Protein AF-A0A550BW32-F1 (afdb_monomer)

Sequence (121 aa):
MALELQNARAEAQDPQRAGKDYDDYLTHGKAFLAGLVEQHRRDGIDHQDGVDTNTLALAFENAPNQFSATALVLYLTKKCIIEDGSQSEADSIWSAFAQFWDNMSAKLLHVKITETYDAYQ

Radius of gyration: 18.78 Å; Cα contacts (8 Å, |Δi|>4): 70; chains: 1; bounding box: 43×58×43 Å

Structure (mmCIF, N/CA/C/O backbone):
data_AF-A0A550BW32-F1
#
_entry.id   AF-A0A550BW32-F1
#
loop_
_atom_site.group_PDB
_atom_site.id
_atom_site.type_symbol
_atom_site.label_atom_id
_atom_site.label_alt_id
_atom_site.label_comp_id
_atom_site.label_asym_id
_atom_site.label_entity_id
_atom_site.label_seq_id
_atom_site.pdbx_PDB_ins_code
_atom_site.Cartn_x
_atom_site.Cartn_y
_atom_site.Cartn_z
_atom_site.occupancy
_atom_site.B_iso_or_equiv
_atom_site.auth_seq_id
_atom_site.auth_comp_id
_atom_site.auth_asym_id
_atom_site.auth_atom_id
_atom_site.pdbx_PDB_model_num
ATOM 1 N N . MET A 1 1 ? 9.324 39.206 11.746 1.00 53.28 1 MET A N 1
ATOM 2 C CA . MET A 1 1 ? 8.198 38.836 10.862 1.00 53.28 1 MET A CA 1
ATOM 3 C C . MET A 1 1 ? 8.619 38.245 9.511 1.00 53.28 1 MET A C 1
ATOM 5 O O . MET A 1 1 ? 8.414 37.055 9.342 1.00 53.28 1 MET A O 1
ATOM 9 N N . ALA A 1 2 ? 9.242 38.970 8.565 1.00 48.97 2 ALA A N 1
ATOM 10 C CA . ALA A 1 2 ? 9.653 38.360 7.277 1.00 48.97 2 ALA A CA 1
ATOM 11 C C . ALA A 1 2 ? 10.813 37.342 7.402 1.00 48.97 2 ALA A C 1
ATOM 13 O O . ALA A 1 2 ? 10.833 36.343 6.691 1.00 48.97 2 ALA A O 1
ATOM 14 N N . LEU A 1 3 ? 11.738 37.567 8.344 1.00 46.09 3 LEU A N 1
ATOM 15 C CA . LEU A 1 3 ? 12.894 36.690 8.581 1.00 46.09 3 LEU A CA 1
ATOM 16 C C . LEU A 1 3 ? 12.520 35.392 9.329 1.00 46.09 3 LEU A C 1
ATOM 18 O O . LEU A 1 3 ? 13.079 34.337 9.063 1.00 46.09 3 LEU A O 1
ATOM 22 N N . GLU A 1 4 ? 11.520 35.445 10.212 1.00 46.75 4 GLU A N 1
ATOM 23 C CA . GLU A 1 4 ? 11.019 34.265 10.941 1.00 46.75 4 GLU A CA 1
ATOM 24 C C . GLU A 1 4 ? 10.234 33.318 10.023 1.00 46.75 4 GLU A C 1
ATOM 26 O O . GLU A 1 4 ? 10.364 32.105 10.136 1.00 46.75 4 GLU A O 1
ATOM 31 N N . LEU A 1 5 ? 9.489 33.864 9.053 1.00 50.16 5 LEU A N 1
ATOM 32 C CA . LEU A 1 5 ? 8.810 33.079 8.015 1.00 50.16 5 LEU A CA 1
ATOM 33 C C . LEU A 1 5 ? 9.794 32.405 7.047 1.00 50.16 5 LEU A C 1
ATOM 35 O O . LEU A 1 5 ? 9.511 31.316 6.554 1.00 50.16 5 LEU A O 1
ATOM 39 N N . GLN A 1 6 ? 10.945 33.028 6.776 1.00 45.34 6 GLN A N 1
ATOM 40 C CA . GLN A 1 6 ? 12.001 32.415 5.964 1.00 45.34 6 GLN A CA 1
ATOM 41 C C . GLN A 1 6 ? 12.715 31.287 6.716 1.00 45.34 6 GLN A C 1
ATOM 43 O O . GLN A 1 6 ? 12.939 30.231 6.129 1.00 45.34 6 GLN A O 1
ATOM 48 N N . ASN A 1 7 ? 12.984 31.463 8.013 1.00 50.44 7 ASN A N 1
ATOM 49 C CA . ASN A 1 7 ? 13.592 30.418 8.840 1.00 50.44 7 ASN A CA 1
ATOM 50 C C . ASN A 1 7 ? 12.655 29.214 9.033 1.00 50.44 7 ASN A C 1
ATOM 52 O O . ASN A 1 7 ? 13.091 28.084 8.851 1.00 50.44 7 ASN A O 1
ATOM 56 N N . ALA A 1 8 ? 11.355 29.433 9.266 1.00 49.00 8 ALA A N 1
ATOM 57 C CA . ALA A 1 8 ? 10.374 28.345 9.363 1.00 49.00 8 ALA A CA 1
ATOM 58 C C . ALA A 1 8 ? 10.227 27.549 8.050 1.00 49.00 8 ALA A C 1
ATOM 60 O O . ALA A 1 8 ? 9.998 26.341 8.062 1.00 49.00 8 ALA A O 1
ATOM 61 N N . ARG A 1 9 ? 10.384 28.214 6.896 1.00 45.12 9 ARG A N 1
ATOM 62 C CA . ARG A 1 9 ? 10.325 27.566 5.577 1.00 45.12 9 ARG A CA 1
ATOM 63 C C . ARG A 1 9 ? 11.598 26.777 5.258 1.00 45.12 9 ARG A C 1
ATOM 65 O O . ARG A 1 9 ? 11.501 25.742 4.612 1.00 45.12 9 ARG A O 1
ATOM 72 N N . ALA A 1 10 ? 12.753 27.238 5.738 1.00 44.97 10 ALA A N 1
ATOM 73 C CA . ALA A 1 10 ? 14.023 26.523 5.630 1.00 44.97 10 ALA A CA 1
ATOM 74 C C . ALA A 1 10 ? 14.092 25.309 6.577 1.00 44.97 10 ALA A C 1
ATOM 76 O O . ALA A 1 10 ? 14.594 24.263 6.184 1.00 44.97 10 ALA A O 1
ATOM 77 N N . GLU A 1 11 ? 13.523 25.403 7.783 1.00 43.81 11 GLU A N 1
ATOM 78 C CA . GLU A 1 11 ? 13.415 24.273 8.722 1.00 43.81 11 GLU A CA 1
ATOM 79 C C . GLU A 1 11 ? 12.436 23.187 8.239 1.00 43.81 11 GLU A C 1
ATOM 81 O O . GLU A 1 11 ? 12.641 22.006 8.513 1.00 43.81 11 GLU A O 1
ATOM 86 N N . ALA A 1 12 ? 11.415 23.559 7.457 1.00 48.19 12 ALA A N 1
ATOM 87 C CA . ALA A 1 12 ? 10.522 22.618 6.773 1.00 48.19 12 ALA A CA 1
ATOM 88 C C . ALA A 1 12 ? 11.155 21.945 5.533 1.00 48.19 12 ALA A C 1
ATOM 90 O O . ALA A 1 12 ? 10.547 21.059 4.935 1.00 48.19 12 ALA A O 1
ATOM 91 N N . GLN A 1 13 ? 12.357 22.367 5.127 1.00 43.22 13 GLN A N 1
ATOM 92 C CA . GLN A 1 13 ? 13.074 21.895 3.939 1.00 43.22 13 GLN A CA 1
ATOM 93 C C . GLN A 1 13 ? 14.436 21.289 4.301 1.00 43.22 13 GLN A C 1
ATOM 95 O O . GLN A 1 13 ? 15.406 21.479 3.571 1.00 43.22 13 GLN A O 1
ATOM 100 N N . ASP A 1 14 ? 14.531 20.559 5.414 1.00 43.06 14 ASP A N 1
ATOM 101 C CA . ASP A 1 14 ? 15.713 19.744 5.700 1.00 43.06 14 ASP A CA 1
ATOM 102 C C . ASP A 1 14 ? 15.612 18.383 4.969 1.00 43.06 14 ASP A C 1
ATOM 104 O O . ASP A 1 14 ? 14.852 17.506 5.401 1.00 43.06 14 ASP A O 1
ATOM 108 N N . PRO A 1 15 ? 16.366 18.164 3.873 1.00 46.09 15 PRO A N 1
ATOM 109 C CA . PRO A 1 15 ? 16.331 16.913 3.121 1.00 46.09 15 PRO A CA 1
ATOM 110 C C . PRO A 1 15 ? 16.831 15.708 3.932 1.00 46.09 15 PRO A C 1
ATOM 112 O O . PRO A 1 15 ? 16.452 14.580 3.618 1.00 46.09 15 PRO A O 1
ATOM 115 N N . GLN A 1 16 ? 17.647 15.909 4.976 1.00 42.31 16 GLN A N 1
ATOM 116 C CA . GLN A 1 16 ? 18.123 14.810 5.827 1.00 42.31 16 GLN A CA 1
ATOM 117 C C . GLN A 1 16 ? 17.037 14.314 6.781 1.00 42.31 16 GLN A C 1
ATOM 119 O O . GLN A 1 16 ? 16.962 13.116 7.053 1.00 42.31 16 GLN A O 1
ATOM 124 N N . ARG A 1 17 ? 16.169 15.213 7.254 1.00 47.28 17 ARG A N 1
ATOM 125 C CA . ARG A 1 17 ? 15.025 14.860 8.102 1.00 47.28 17 ARG A CA 1
ATOM 126 C C . ARG A 1 17 ? 13.901 14.234 7.281 1.00 47.28 17 ARG A C 1
ATOM 128 O O . ARG A 1 17 ? 13.398 13.179 7.649 1.00 47.28 17 ARG A O 1
ATOM 135 N N . ALA A 1 18 ? 13.617 14.814 6.113 1.00 44.91 18 ALA A N 1
ATOM 136 C CA . ALA A 1 18 ? 12.656 14.271 5.160 1.00 44.91 18 ALA A CA 1
ATOM 137 C C . ALA A 1 18 ? 13.045 12.850 4.709 1.00 44.91 18 ALA A C 1
ATOM 139 O O . ALA A 1 18 ? 12.211 11.954 4.736 1.00 44.91 18 ALA A O 1
ATOM 140 N N . GLY A 1 19 ? 14.323 12.604 4.387 1.00 50.75 19 GLY A N 1
ATOM 141 C CA . GLY A 1 19 ? 14.803 11.274 3.993 1.00 50.75 19 GLY A CA 1
ATOM 142 C C . GLY A 1 19 ? 14.586 10.187 5.053 1.00 50.75 19 GLY A C 1
ATOM 143 O O . GLY A 1 19 ? 14.296 9.049 4.701 1.00 50.75 19 GLY A O 1
ATOM 144 N N . LYS A 1 20 ? 14.670 10.539 6.342 1.00 54.75 20 LYS A N 1
ATOM 145 C CA . LYS A 1 20 ? 14.456 9.597 7.447 1.00 54.75 20 LYS A CA 1
ATOM 146 C C . LYS A 1 20 ? 12.974 9.284 7.673 1.00 54.75 20 LYS A C 1
ATOM 148 O O . LYS A 1 20 ? 12.623 8.118 7.814 1.00 54.75 20 LYS A O 1
ATOM 153 N N . ASP A 1 21 ? 12.116 10.301 7.652 1.00 54.53 21 ASP A N 1
ATOM 154 C CA . ASP A 1 21 ? 10.672 10.110 7.841 1.00 54.53 21 ASP A CA 1
ATOM 155 C C . ASP A 1 21 ? 10.047 9.359 6.646 1.00 54.53 21 ASP A C 1
ATOM 157 O O . ASP A 1 21 ? 9.150 8.532 6.821 1.00 54.53 21 ASP A O 1
ATOM 161 N N . TYR A 1 22 ? 10.550 9.584 5.424 1.00 65.44 22 TYR A N 1
ATOM 162 C CA . TYR A 1 22 ? 10.119 8.833 4.241 1.00 65.44 22 TYR A CA 1
ATOM 163 C C . TYR A 1 22 ? 10.460 7.340 4.341 1.00 65.44 22 TYR A C 1
ATOM 165 O O . TYR A 1 22 ? 9.610 6.507 4.019 1.00 65.44 22 TYR A O 1
ATOM 173 N N . ASP A 1 23 ? 11.653 6.995 4.833 1.00 77.00 23 ASP A N 1
ATOM 174 C CA . ASP A 1 23 ? 12.050 5.599 5.053 1.00 77.00 23 ASP A CA 1
ATOM 175 C C . ASP A 1 23 ? 11.163 4.905 6.100 1.00 77.00 23 ASP A C 1
ATOM 177 O O . ASP A 1 23 ? 10.800 3.736 5.924 1.00 77.00 23 ASP A O 1
ATOM 181 N N . ASP A 1 24 ? 10.743 5.619 7.147 1.00 88.44 24 ASP A N 1
ATOM 182 C CA . ASP A 1 24 ? 9.857 5.076 8.180 1.00 88.44 24 ASP A CA 1
ATOM 183 C C . ASP A 1 24 ? 8.453 4.776 7.620 1.00 88.44 24 ASP A C 1
ATOM 185 O O . ASP A 1 24 ? 7.910 3.687 7.845 1.00 88.44 24 ASP A O 1
ATOM 189 N N . TYR A 1 25 ? 7.872 5.680 6.818 1.00 90.88 25 TYR A N 1
ATOM 190 C CA . TYR A 1 25 ? 6.573 5.436 6.176 1.00 90.88 25 TYR A CA 1
ATOM 191 C C . TYR A 1 25 ? 6.611 4.268 5.188 1.00 90.88 25 TYR A C 1
ATOM 193 O O . TYR A 1 25 ? 5.676 3.461 5.163 1.00 90.88 25 TYR A O 1
ATOM 201 N N . LEU A 1 26 ? 7.686 4.147 4.404 1.00 91.38 26 LEU A N 1
ATOM 202 C CA . LEU A 1 26 ? 7.887 3.020 3.492 1.00 91.38 26 LEU A CA 1
ATOM 203 C C . LEU A 1 26 ? 8.039 1.708 4.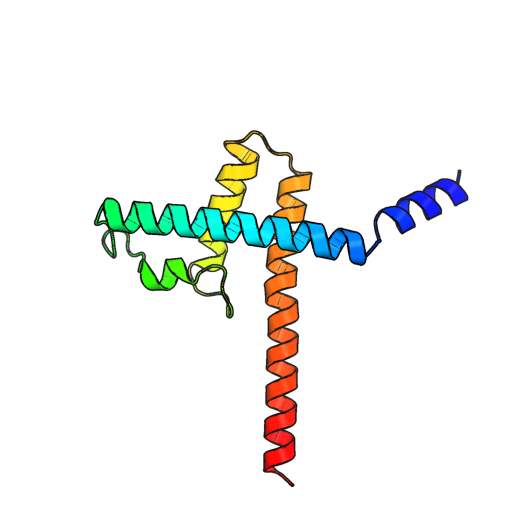268 1.00 91.38 26 LEU A C 1
ATOM 205 O O . LEU A 1 26 ? 7.409 0.708 3.919 1.00 91.38 26 LEU A O 1
ATOM 209 N N . THR A 1 27 ? 8.818 1.713 5.351 1.00 94.25 27 THR A N 1
ATOM 210 C CA . THR A 1 27 ? 9.028 0.543 6.214 1.00 94.25 27 THR A CA 1
ATOM 211 C C . THR A 1 27 ? 7.714 0.066 6.827 1.00 94.25 27 THR A C 1
ATOM 213 O O . THR A 1 27 ? 7.370 -1.115 6.735 1.00 94.25 27 THR A O 1
ATOM 216 N N . HIS A 1 28 ? 6.934 0.981 7.401 1.00 94.19 28 HIS A N 1
ATOM 217 C CA . HIS A 1 28 ? 5.639 0.655 7.993 1.00 94.19 28 HIS A CA 1
ATOM 218 C C . HIS A 1 28 ? 4.610 0.218 6.946 1.00 94.19 28 HIS A C 1
ATOM 220 O O . HIS A 1 28 ? 3.871 -0.738 7.184 1.00 94.19 28 HIS A O 1
ATOM 226 N N . GLY A 1 29 ? 4.601 0.843 5.765 1.00 95.19 29 GLY A N 1
ATOM 227 C CA . GLY A 1 29 ? 3.751 0.419 4.655 1.00 95.19 29 GLY A CA 1
ATOM 228 C C . GLY A 1 29 ? 4.079 -1.002 4.186 1.00 95.19 29 GLY A C 1
ATOM 229 O O . GLY A 1 29 ? 3.177 -1.823 4.019 1.00 95.19 29 GLY A O 1
ATOM 230 N N . LYS A 1 30 ? 5.365 -1.349 4.052 1.00 95.00 30 LYS A N 1
ATOM 231 C CA . LYS A 1 30 ? 5.796 -2.716 3.710 1.00 95.00 30 LYS A CA 1
ATOM 232 C C . LYS A 1 30 ? 5.418 -3.733 4.787 1.00 95.00 30 LYS A C 1
ATOM 234 O O . LYS A 1 30 ? 4.960 -4.825 4.454 1.00 95.00 30 LYS A O 1
ATOM 239 N N . ALA A 1 31 ? 5.547 -3.376 6.064 1.00 96.12 31 ALA A N 1
ATOM 240 C CA . ALA A 1 31 ? 5.123 -4.241 7.164 1.00 96.12 31 ALA A CA 1
ATOM 241 C C . ALA A 1 31 ? 3.603 -4.483 7.148 1.00 96.12 31 ALA A C 1
ATOM 243 O O . ALA A 1 31 ? 3.150 -5.616 7.316 1.00 96.12 31 ALA A O 1
ATOM 244 N N . PHE A 1 32 ? 2.817 -3.435 6.878 1.00 96.81 32 PHE A N 1
ATOM 245 C CA . PHE A 1 32 ? 1.373 -3.543 6.675 1.00 96.81 32 PHE A CA 1
ATOM 246 C C . PHE A 1 32 ? 1.032 -4.484 5.511 1.00 96.81 32 PHE A C 1
ATOM 248 O O . PHE A 1 32 ? 0.218 -5.392 5.680 1.00 96.81 32 PHE A O 1
ATOM 255 N N . LEU A 1 33 ? 1.687 -4.315 4.357 1.00 96.94 33 LEU A N 1
ATOM 256 C CA . LEU A 1 33 ? 1.463 -5.157 3.182 1.00 96.94 33 LEU A CA 1
ATOM 257 C C . LEU A 1 33 ? 1.786 -6.630 3.465 1.00 96.94 33 LEU A C 1
ATOM 259 O O . LEU A 1 33 ? 1.017 -7.509 3.083 1.00 96.94 33 LEU A O 1
ATOM 263 N N . ALA A 1 34 ? 2.878 -6.908 4.179 1.00 96.75 34 ALA A N 1
ATOM 264 C CA . ALA A 1 34 ? 3.227 -8.267 4.582 1.00 96.75 34 ALA A CA 1
ATOM 265 C C . ALA A 1 34 ? 2.140 -8.902 5.468 1.00 96.75 34 ALA A C 1
ATOM 267 O O . ALA A 1 34 ? 1.793 -10.067 5.277 1.00 96.75 34 ALA A O 1
ATOM 268 N N . GLY A 1 35 ? 1.562 -8.128 6.395 1.00 96.38 35 GLY A N 1
ATOM 269 C CA . GLY A 1 35 ? 0.433 -8.570 7.215 1.00 96.38 35 GLY A CA 1
ATOM 270 C C . GLY A 1 35 ? -0.827 -8.855 6.393 1.00 96.38 35 GLY A C 1
ATOM 271 O O . GLY A 1 35 ? -1.477 -9.877 6.608 1.00 96.38 35 GLY A O 1
ATOM 272 N N . LEU A 1 36 ? -1.136 -7.993 5.419 1.00 94.56 36 LEU A N 1
ATOM 273 C CA . LEU A 1 36 ? -2.262 -8.185 4.503 1.00 94.56 36 LEU A CA 1
ATOM 274 C C . LEU A 1 36 ? -2.102 -9.471 3.682 1.00 94.56 36 LEU A C 1
ATOM 276 O O . LEU A 1 36 ? -3.027 -10.273 3.623 1.00 94.56 36 LEU A O 1
ATOM 280 N N . VAL A 1 37 ? -0.922 -9.697 3.102 1.00 95.31 37 VAL A N 1
ATOM 281 C CA . VAL A 1 37 ? -0.596 -10.901 2.319 1.00 95.31 37 VAL A CA 1
ATOM 282 C C . VAL A 1 37 ? -0.700 -12.166 3.165 1.00 95.31 37 VAL A C 1
ATOM 284 O O . VAL A 1 37 ? -1.244 -13.169 2.715 1.00 95.31 37 VAL A O 1
ATOM 287 N N . GLU A 1 38 ? -0.188 -12.134 4.394 1.00 95.56 38 GLU A N 1
ATOM 288 C CA . GLU A 1 38 ? -0.283 -13.266 5.316 1.00 95.56 38 GLU A CA 1
ATOM 289 C C . GLU A 1 38 ? -1.741 -13.598 5.657 1.00 95.56 38 GLU A C 1
ATOM 291 O O . GLU A 1 38 ? -2.124 -14.768 5.669 1.00 95.56 38 GLU A O 1
ATOM 296 N N . GLN A 1 39 ? -2.576 -12.582 5.880 1.00 92.69 39 GLN A N 1
ATOM 297 C CA . GLN A 1 39 ? -4.008 -12.787 6.075 1.00 92.69 39 GLN A CA 1
ATOM 298 C C . GLN A 1 39 ? -4.664 -13.383 4.821 1.00 92.69 39 GLN A C 1
ATOM 300 O O . GLN A 1 39 ? -5.385 -14.370 4.922 1.00 92.69 39 GLN A O 1
ATOM 305 N N . HIS A 1 40 ? -4.356 -12.843 3.642 1.00 93.38 40 HIS A N 1
ATOM 306 C CA . HIS A 1 40 ? -4.875 -13.316 2.354 1.00 93.38 40 HIS A CA 1
ATOM 307 C C . HIS A 1 40 ? -4.561 -14.805 2.122 1.00 93.38 40 HIS A C 1
ATOM 309 O O . HIS A 1 40 ? -5.439 -15.593 1.765 1.00 93.38 40 HIS A O 1
ATOM 315 N N . ARG A 1 41 ? -3.324 -15.221 2.436 1.00 92.44 41 ARG A N 1
ATOM 316 C CA . ARG A 1 41 ? -2.889 -16.628 2.386 1.00 92.44 41 ARG A CA 1
ATOM 317 C C . ARG A 1 41 ? -3.616 -17.503 3.396 1.00 92.44 41 ARG A C 1
ATOM 319 O O . ARG A 1 41 ? -4.003 -18.620 3.062 1.00 92.44 41 ARG A O 1
ATOM 326 N N . ARG A 1 42 ? -3.791 -17.017 4.626 1.00 93.44 42 ARG A N 1
ATOM 327 C CA . ARG A 1 42 ? -4.476 -17.752 5.697 1.00 93.44 42 ARG A CA 1
ATOM 328 C C . ARG A 1 42 ? -5.945 -17.993 5.377 1.00 93.44 42 ARG A C 1
ATOM 330 O O . ARG A 1 42 ? -6.444 -19.087 5.626 1.00 93.44 42 ARG A O 1
ATOM 337 N N . ASP A 1 43 ? -6.602 -16.985 4.819 1.00 91.88 43 ASP A N 1
ATOM 338 C CA . ASP A 1 43 ? -8.017 -17.039 4.462 1.00 91.88 43 ASP A CA 1
ATOM 339 C C . ASP A 1 43 ? -8.250 -17.897 3.201 1.00 91.88 43 ASP A C 1
ATOM 341 O O . ASP A 1 43 ? -9.383 -18.272 2.904 1.00 91.88 43 ASP A O 1
ATOM 345 N N . GLY A 1 44 ? -7.181 -18.264 2.480 1.00 87.62 44 GLY A N 1
ATOM 346 C CA . GLY A 1 44 ? -7.247 -19.129 1.302 1.00 87.62 44 GLY A CA 1
ATOM 347 C C . GLY A 1 44 ? -7.958 -18.476 0.117 1.00 87.62 44 GLY A C 1
ATOM 348 O O . GLY A 1 44 ? -8.486 -19.184 -0.739 1.00 87.62 44 GLY A O 1
ATOM 349 N N . ILE A 1 45 ? -7.984 -17.141 0.079 1.00 84.44 45 ILE A N 1
ATOM 350 C CA . ILE A 1 45 ? -8.729 -16.341 -0.904 1.00 84.44 45 ILE A CA 1
ATOM 351 C C . ILE A 1 45 ? -7.901 -15.950 -2.130 1.00 84.44 45 ILE A C 1
ATOM 353 O O . ILE A 1 45 ? -8.373 -15.179 -2.961 1.00 84.44 45 ILE A O 1
ATOM 357 N N . ASP A 1 46 ? -6.706 -16.523 -2.280 1.00 80.69 46 ASP A N 1
ATOM 358 C CA . ASP A 1 46 ? -5.847 -16.293 -3.441 1.00 80.69 46 ASP A CA 1
ATOM 359 C C . ASP A 1 46 ? -6.616 -16.552 -4.745 1.00 80.69 46 ASP A C 1
ATOM 361 O O . ASP A 1 46 ? -7.231 -17.609 -4.924 1.00 80.69 46 ASP A O 1
ATOM 365 N N . HIS A 1 47 ? -6.629 -15.556 -5.631 1.00 77.19 47 HIS A N 1
ATOM 366 C CA . HIS A 1 47 ? -7.401 -15.504 -6.876 1.00 77.19 47 HIS A CA 1
ATOM 367 C C . HIS A 1 47 ? -8.936 -15.580 -6.751 1.00 77.19 47 HIS A C 1
ATOM 369 O O . HIS A 1 47 ? -9.621 -15.412 -7.763 1.00 77.19 47 HIS A O 1
ATOM 375 N N . GLN A 1 48 ? -9.510 -15.794 -5.563 1.00 79.94 48 GLN A N 1
ATOM 376 C CA . GLN A 1 48 ? -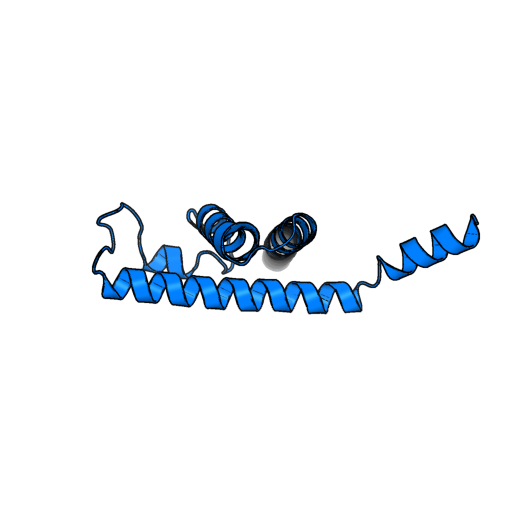10.967 -15.873 -5.381 1.00 79.94 48 GLN A CA 1
ATOM 377 C C . GLN A 1 48 ? -11.640 -14.505 -5.509 1.00 79.94 48 GLN A C 1
ATOM 379 O O . GLN A 1 48 ? -12.766 -14.403 -5.991 1.00 79.94 48 GLN A O 1
ATOM 384 N N . ASP A 1 49 ? -10.932 -13.453 -5.111 1.00 80.69 49 ASP A N 1
ATOM 385 C CA . ASP A 1 49 ? -11.328 -12.051 -5.255 1.00 80.69 49 ASP A CA 1
ATOM 386 C C . ASP A 1 49 ? -10.719 -11.389 -6.507 1.00 80.69 49 ASP A C 1
ATOM 388 O O . ASP A 1 49 ? -10.834 -10.179 -6.701 1.00 80.69 49 ASP A O 1
ATOM 392 N N . GLY A 1 50 ? -10.080 -12.181 -7.375 1.00 84.56 50 GLY A N 1
ATOM 393 C CA . GLY A 1 50 ? -9.358 -11.689 -8.547 1.00 84.56 50 GLY A CA 1
ATOM 394 C C . GLY A 1 50 ? -7.999 -11.059 -8.231 1.00 84.56 50 GLY A C 1
ATOM 395 O O . GLY A 1 50 ? -7.368 -10.513 -9.137 1.00 84.56 50 GLY A O 1
ATOM 396 N N . VAL A 1 51 ? -7.523 -11.141 -6.986 1.00 88.38 51 VAL A N 1
ATOM 397 C CA . VAL A 1 51 ? -6.192 -10.675 -6.596 1.00 88.38 51 VAL A CA 1
ATOM 398 C C . VAL A 1 51 ? -5.223 -11.855 -6.594 1.00 88.38 51 VAL A C 1
ATOM 400 O O . VAL A 1 51 ? -5.466 -12.887 -5.977 1.00 88.38 51 VAL A O 1
ATOM 403 N N . ASP A 1 52 ? -4.110 -11.699 -7.310 1.00 93.00 52 ASP A N 1
ATOM 404 C CA . ASP A 1 52 ? -2.967 -12.605 -7.199 1.00 93.00 52 ASP A CA 1
ATOM 405 C C . ASP A 1 52 ? -2.126 -12.187 -5.994 1.00 93.00 52 ASP A C 1
ATOM 407 O O . ASP A 1 52 ? -1.483 -11.129 -6.009 1.00 93.00 52 ASP A O 1
ATOM 411 N N . THR A 1 53 ? -2.107 -13.032 -4.966 1.00 93.19 53 THR A N 1
ATOM 412 C CA . THR A 1 53 ? -1.418 -12.763 -3.700 1.00 93.19 53 THR A CA 1
ATOM 413 C C . THR A 1 53 ? 0.081 -12.542 -3.899 1.00 93.19 53 THR A C 1
ATOM 415 O O . THR A 1 53 ? 0.697 -11.751 -3.180 1.00 93.19 53 THR A O 1
ATOM 418 N N . ASN A 1 54 ? 0.696 -13.201 -4.886 1.00 93.06 54 ASN A N 1
ATOM 419 C CA . ASN A 1 54 ? 2.128 -13.053 -5.144 1.00 93.06 54 ASN A CA 1
ATOM 420 C C . ASN A 1 54 ? 2.443 -11.701 -5.780 1.00 93.06 54 ASN A C 1
ATOM 422 O O . ASN A 1 54 ? 3.399 -11.038 -5.376 1.00 93.06 54 ASN A O 1
ATOM 426 N N . THR A 1 55 ? 1.614 -11.252 -6.723 1.00 93.81 55 THR A N 1
ATOM 427 C CA . THR A 1 55 ? 1.745 -9.905 -7.286 1.00 93.81 55 THR A CA 1
ATOM 428 C C . THR A 1 55 ? 1.400 -8.835 -6.239 1.00 93.81 55 THR A C 1
ATOM 430 O O . THR A 1 55 ? 2.090 -7.816 -6.163 1.00 93.81 55 THR A O 1
ATOM 433 N N . LEU A 1 56 ? 0.400 -9.067 -5.376 1.00 94.50 56 LEU A N 1
ATOM 434 C CA . LEU A 1 56 ? 0.078 -8.174 -4.256 1.00 94.50 56 LEU A CA 1
ATOM 435 C C . LEU A 1 56 ? 1.265 -8.023 -3.296 1.00 94.50 56 LEU A C 1
ATOM 437 O O . LEU A 1 56 ? 1.576 -6.909 -2.885 1.00 94.50 56 LEU A O 1
ATOM 441 N N . ALA A 1 57 ? 1.979 -9.107 -2.985 1.00 95.19 57 ALA A N 1
ATOM 442 C CA . ALA A 1 57 ? 3.147 -9.065 -2.102 1.00 95.19 57 ALA A CA 1
ATOM 443 C C . ALA A 1 57 ? 4.279 -8.158 -2.605 1.00 95.19 57 ALA A C 1
ATOM 445 O O . ALA A 1 57 ? 5.098 -7.698 -1.814 1.00 95.19 57 ALA A O 1
ATOM 446 N N . LEU A 1 58 ? 4.297 -7.866 -3.905 1.00 94.19 58 LEU A N 1
ATOM 447 C CA . LEU A 1 58 ? 5.271 -6.989 -4.546 1.00 94.19 58 LEU A CA 1
ATOM 448 C C . LEU A 1 58 ? 4.735 -5.565 -4.772 1.00 94.19 58 LEU A C 1
ATOM 450 O O . LEU A 1 58 ? 5.396 -4.763 -5.424 1.00 94.19 58 LEU A O 1
ATOM 454 N N . ALA A 1 59 ? 3.551 -5.223 -4.251 1.00 95.00 59 ALA A N 1
ATOM 455 C CA . ALA A 1 59 ? 2.882 -3.948 -4.520 1.00 95.00 59 ALA A CA 1
ATOM 456 C C . ALA A 1 59 ? 3.685 -2.714 -4.068 1.00 95.00 59 ALA A C 1
ATOM 458 O O . ALA A 1 59 ? 3.562 -1.651 -4.673 1.00 95.00 59 ALA A O 1
ATOM 459 N N . PHE A 1 60 ? 4.525 -2.830 -3.039 1.00 94.56 60 PHE A N 1
ATOM 460 C CA . PHE A 1 60 ? 5.411 -1.748 -2.578 1.00 94.56 60 PHE A CA 1
ATOM 461 C C . PHE A 1 60 ? 6.880 -1.954 -2.967 1.00 94.56 60 PHE A C 1
ATOM 463 O O . PHE A 1 60 ? 7.766 -1.277 -2.444 1.00 94.56 60 PHE A O 1
ATOM 470 N N . GLU A 1 61 ? 7.142 -2.878 -3.889 1.00 89.62 61 GLU A N 1
ATOM 471 C CA 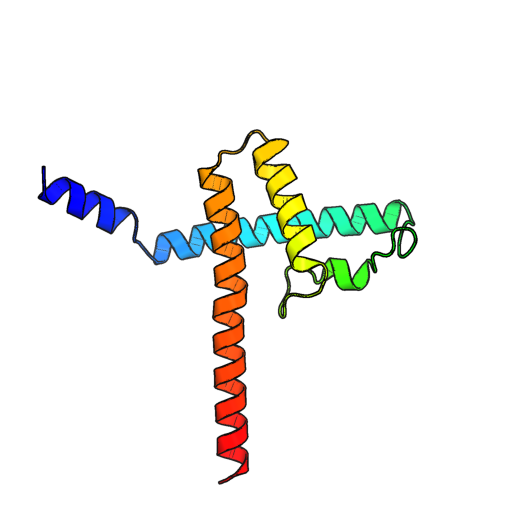. GLU A 1 61 ? 8.456 -3.054 -4.495 1.00 89.62 61 GLU A CA 1
ATOM 472 C C . GLU A 1 61 ? 8.585 -2.254 -5.799 1.00 89.62 61 GLU A C 1
ATOM 474 O O . GLU A 1 61 ? 7.698 -1.492 -6.195 1.00 89.62 61 GLU A O 1
ATOM 479 N N . ASN A 1 62 ? 9.748 -2.383 -6.437 1.00 76.31 62 ASN A N 1
ATOM 480 C CA . ASN A 1 62 ? 10.066 -1.747 -7.709 1.00 76.31 62 ASN A CA 1
ATOM 481 C C . ASN A 1 62 ? 10.019 -2.783 -8.846 1.00 76.31 62 ASN A C 1
ATOM 483 O O . ASN A 1 62 ? 10.675 -3.820 -8.752 1.00 76.31 62 ASN A O 1
ATOM 487 N N . ALA A 1 63 ? 9.323 -2.538 -9.957 1.00 81.50 63 ALA A N 1
ATOM 488 C CA . ALA A 1 63 ? 8.469 -1.382 -10.277 1.00 81.50 63 ALA A CA 1
ATOM 489 C C . ALA A 1 63 ? 7.083 -1.464 -9.611 1.00 81.50 63 ALA A C 1
ATOM 491 O O . ALA A 1 63 ? 6.652 -2.573 -9.278 1.00 81.50 63 ALA A O 1
ATOM 492 N N . PRO A 1 64 ? 6.360 -0.330 -9.457 1.00 90.00 64 PRO A N 1
ATOM 493 C CA . PRO A 1 64 ? 4.959 -0.392 -9.068 1.00 90.00 64 PRO A CA 1
ATOM 494 C C . PRO A 1 64 ? 4.190 -1.289 -10.043 1.00 90.00 64 PRO A C 1
ATOM 496 O O . PRO A 1 64 ? 4.421 -1.276 -11.255 1.00 90.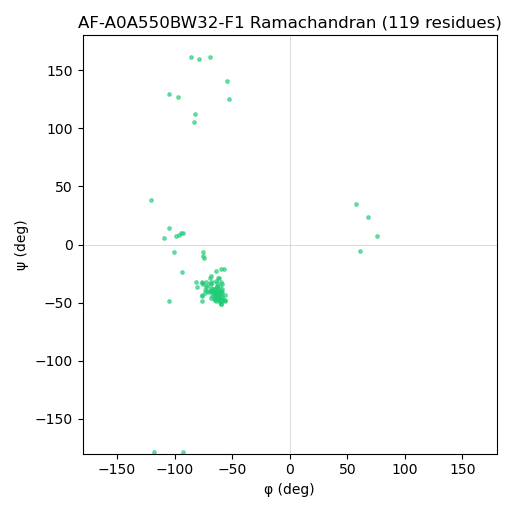00 64 PRO A O 1
ATOM 499 N N . ASN A 1 65 ? 3.276 -2.080 -9.498 1.00 92.69 65 ASN A N 1
ATOM 500 C CA . ASN A 1 65 ? 2.447 -3.022 -10.225 1.00 92.69 65 ASN A CA 1
ATOM 501 C C . ASN A 1 65 ? 0.961 -2.653 -10.098 1.00 92.69 65 ASN A C 1
ATOM 503 O O . ASN A 1 65 ? 0.587 -1.662 -9.469 1.00 92.69 65 ASN A O 1
ATOM 507 N N . GLN A 1 66 ? 0.094 -3.461 -10.706 1.00 93.31 66 GLN A N 1
ATOM 508 C CA . GLN A 1 66 ? -1.352 -3.216 -10.740 1.00 93.31 66 GLN A CA 1
ATOM 509 C C . GLN A 1 66 ? -2.020 -3.094 -9.356 1.00 93.31 66 GLN A C 1
ATOM 511 O O . GLN A 1 66 ? -3.087 -2.496 -9.251 1.00 93.31 66 GLN A O 1
ATOM 516 N N . PHE A 1 67 ? -1.400 -3.617 -8.293 1.00 94.94 67 PHE A N 1
ATOM 517 C CA . PHE A 1 67 ? -1.916 -3.561 -6.925 1.00 94.94 67 PHE A CA 1
ATOM 518 C C . PHE A 1 67 ? -1.267 -2.466 -6.066 1.00 94.94 67 PHE A C 1
ATOM 520 O O . PHE A 1 67 ? -1.744 -2.220 -4.960 1.00 94.94 67 PHE A O 1
ATOM 527 N N . SER A 1 68 ? -0.239 -1.762 -6.556 1.00 94.88 68 SER A N 1
ATOM 528 C CA . SER A 1 68 ? 0.477 -0.717 -5.804 1.00 94.88 68 SER A CA 1
ATOM 529 C C . SER A 1 68 ? -0.434 0.399 -5.296 1.00 94.88 68 SER A C 1
ATOM 531 O O . SER A 1 68 ? -0.401 0.736 -4.112 1.00 94.88 68 SER A O 1
ATOM 533 N N . ALA A 1 69 ? -1.287 0.947 -6.166 1.00 94.31 69 ALA A N 1
ATOM 534 C CA . ALA A 1 69 ? -2.206 2.020 -5.790 1.00 94.31 69 ALA A CA 1
ATOM 535 C C . ALA A 1 69 ? -3.236 1.547 -4.753 1.00 94.31 69 ALA A C 1
ATOM 537 O O . ALA A 1 69 ? -3.464 2.218 -3.749 1.00 94.31 69 ALA A O 1
ATOM 538 N N . THR A 1 70 ? -3.815 0.362 -4.959 1.00 94.88 70 THR A N 1
ATOM 539 C CA . THR A 1 70 ? -4.795 -0.226 -4.038 1.00 94.88 70 THR A CA 1
ATOM 540 C C . THR A 1 70 ? -4.178 -0.510 -2.671 1.00 94.88 70 THR A C 1
ATOM 542 O O . THR A 1 70 ? -4.761 -0.145 -1.653 1.00 94.88 70 THR A O 1
ATOM 545 N N . ALA A 1 71 ? -2.978 -1.094 -2.630 1.00 96.00 71 ALA A N 1
ATOM 546 C CA . ALA A 1 71 ? -2.257 -1.342 -1.386 1.00 96.00 71 ALA A CA 1
ATOM 547 C C . ALA A 1 71 ? -1.968 -0.036 -0.628 1.00 96.00 71 ALA A C 1
ATOM 549 O O . ALA A 1 71 ? -2.146 0.015 0.591 1.00 96.00 71 ALA A O 1
ATOM 550 N N . LEU A 1 72 ? -1.595 1.038 -1.337 1.00 96.62 72 LEU A N 1
ATOM 551 C CA . LEU A 1 72 ? -1.360 2.352 -0.731 1.00 96.62 72 LEU A CA 1
ATOM 552 C C . LEU A 1 72 ? -2.645 2.944 -0.143 1.00 96.62 72 LEU A C 1
ATOM 554 O O . LEU A 1 72 ? -2.630 3.440 0.981 1.00 96.62 72 LEU A O 1
ATOM 558 N N . VAL A 1 73 ? -3.771 2.841 -0.853 1.00 96.38 73 VAL A N 1
ATOM 559 C CA . VAL A 1 73 ? -5.079 3.287 -0.347 1.00 96.38 73 VAL A CA 1
ATOM 560 C C . VAL A 1 73 ? -5.494 2.503 0.900 1.00 96.38 73 VAL A C 1
ATOM 562 O O . VAL A 1 73 ? -5.980 3.099 1.862 1.00 96.38 73 VAL A O 1
ATOM 565 N N . LEU A 1 74 ? -5.277 1.185 0.926 1.00 95.94 74 LEU A N 1
ATOM 566 C CA . LEU A 1 74 ? -5.560 0.358 2.103 1.00 95.94 74 LEU A CA 1
ATOM 567 C C . LEU A 1 74 ? -4.679 0.749 3.294 1.00 95.94 74 LEU A C 1
ATOM 569 O O . LEU A 1 74 ? -5.175 0.851 4.417 1.00 95.94 74 LEU A O 1
ATOM 573 N N . TYR A 1 75 ? -3.399 1.029 3.051 1.00 96.81 75 TYR A N 1
ATOM 574 C CA . TYR A 1 75 ? -2.487 1.491 4.092 1.00 96.81 75 TYR A CA 1
ATOM 575 C C . TYR A 1 75 ? -2.899 2.861 4.648 1.00 96.81 75 TYR A C 1
ATOM 577 O O . TYR A 1 75 ? -3.033 3.015 5.861 1.00 96.81 75 TYR A O 1
ATOM 585 N N . LEU A 1 76 ? -3.200 3.830 3.777 1.00 96.25 76 LEU A N 1
ATOM 586 C CA . LEU A 1 76 ? -3.719 5.145 4.169 1.00 96.25 76 LEU A CA 1
ATOM 587 C C . LEU A 1 76 ? -5.030 5.027 4.949 1.00 96.25 76 LEU A C 1
ATOM 589 O O . LEU A 1 76 ? -5.212 5.696 5.959 1.00 96.25 76 LEU A O 1
ATOM 593 N N . THR A 1 77 ? -5.924 4.127 4.539 1.00 95.50 77 THR A N 1
ATOM 594 C CA . THR A 1 77 ? -7.164 3.847 5.276 1.00 95.50 77 THR A CA 1
ATOM 595 C C . THR A 1 77 ? -6.855 3.321 6.677 1.00 95.50 77 THR A C 1
ATOM 597 O O . THR A 1 77 ? -7.421 3.798 7.661 1.00 95.50 77 THR A O 1
ATOM 600 N N . LYS A 1 78 ? -5.918 2.374 6.808 1.00 94.50 78 LYS A N 1
ATOM 601 C CA . LYS A 1 78 ? -5.522 1.844 8.118 1.00 94.50 78 LYS A CA 1
ATOM 602 C C . LYS A 1 78 ? -4.930 2.926 9.021 1.00 94.50 78 LYS A C 1
ATOM 604 O O . LYS A 1 78 ? -5.315 3.004 10.183 1.00 94.50 78 LYS A O 1
ATOM 609 N N . LYS A 1 79 ? -4.018 3.745 8.499 1.00 92.75 79 LYS A N 1
ATOM 610 C CA . LYS A 1 79 ? -3.297 4.763 9.276 1.00 92.75 79 LYS A CA 1
ATOM 611 C C . LYS A 1 79 ? -4.153 5.991 9.581 1.00 92.75 79 LYS A C 1
ATOM 613 O O . LYS A 1 79 ? -4.244 6.416 10.722 1.00 92.75 79 LYS A O 1
ATOM 618 N N . CYS A 1 80 ? -4.823 6.548 8.583 1.00 93.44 80 CYS A N 1
ATOM 619 C CA . CYS A 1 80 ? -5.484 7.844 8.717 1.00 93.44 80 CYS A CA 1
ATOM 620 C C . CYS A 1 80 ? -6.959 7.735 9.113 1.00 93.44 80 CYS A C 1
ATOM 622 O O . CYS A 1 80 ? -7.502 8.680 9.663 1.00 93.44 80 CYS A O 1
ATOM 624 N N . ILE A 1 81 ? -7.621 6.603 8.847 1.00 91.31 81 ILE A N 1
ATOM 625 C CA . ILE A 1 81 ? -9.046 6.432 9.180 1.00 91.31 81 ILE A CA 1
ATOM 626 C C . ILE A 1 81 ? -9.212 5.525 10.399 1.00 91.31 81 ILE A C 1
ATOM 628 O O . ILE A 1 81 ? -9.935 5.869 11.328 1.00 91.31 81 ILE A O 1
ATOM 632 N N . ILE A 1 82 ? -8.554 4.363 10.419 1.00 93.38 82 ILE A N 1
ATOM 633 C CA . ILE A 1 82 ? -8.731 3.386 11.509 1.00 93.38 82 ILE A CA 1
ATOM 634 C C . ILE A 1 82 ? -7.904 3.759 12.748 1.00 93.38 82 ILE A 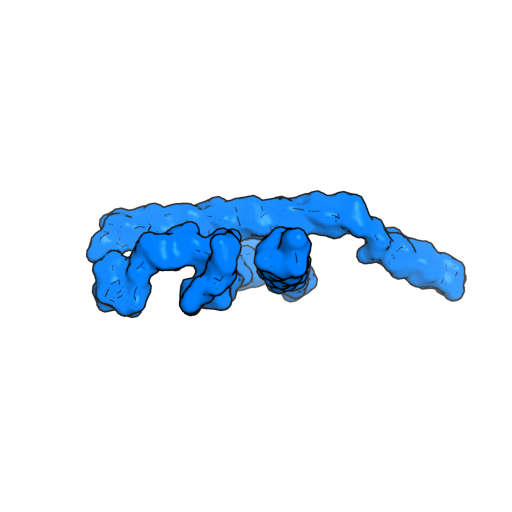C 1
ATOM 636 O O . ILE A 1 82 ? -8.353 3.530 13.867 1.00 93.38 82 ILE A O 1
ATOM 640 N N . GLU A 1 83 ? -6.701 4.306 12.567 1.00 92.88 83 GLU A N 1
ATOM 641 C CA . GLU A 1 83 ? -5.815 4.735 13.664 1.00 92.88 83 GLU A CA 1
ATOM 642 C C . GLU A 1 83 ? -5.951 6.228 14.014 1.00 92.88 83 GLU A C 1
ATOM 644 O O . GLU A 1 83 ? -5.161 6.727 14.809 1.00 92.88 83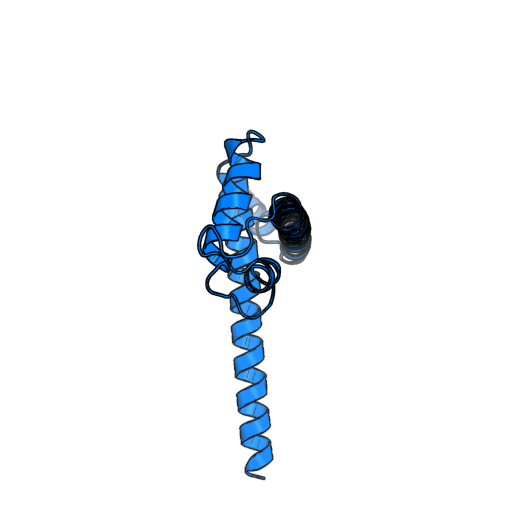 GLU A O 1
ATOM 649 N N . ASP A 1 84 ? -6.958 6.918 13.463 1.00 91.00 84 ASP A N 1
ATOM 650 C CA . ASP A 1 84 ? -7.236 8.345 13.709 1.00 91.00 84 ASP A CA 1
ATOM 651 C C . ASP A 1 84 ? -6.056 9.280 13.360 1.00 91.00 84 ASP A C 1
ATOM 653 O O . ASP A 1 84 ? -5.791 10.284 14.023 1.00 91.00 84 ASP A O 1
ATOM 657 N N . GLY A 1 85 ? -5.305 8.926 12.311 1.00 89.38 85 GLY A N 1
ATOM 658 C CA . GLY A 1 85 ? -4.225 9.754 11.777 1.00 89.38 85 GLY A CA 1
ATOM 659 C C . GLY A 1 85 ? -4.725 11.034 11.092 1.00 89.38 85 GLY A C 1
ATOM 660 O O . GLY A 1 85 ? -5.879 11.165 10.688 1.00 89.38 85 GLY A O 1
ATOM 661 N N . SER A 1 86 ? -3.827 12.004 10.923 1.00 93.12 86 SER A N 1
ATOM 662 C CA . SER A 1 86 ? -4.185 13.310 10.349 1.00 93.12 86 SER A CA 1
ATOM 663 C C . SER A 1 86 ? -4.138 13.334 8.815 1.00 93.12 86 SER A C 1
ATOM 665 O O . SER A 1 86 ? -3.443 12.541 8.180 1.00 93.12 86 SER A O 1
ATOM 667 N N . GLN A 1 87 ? -4.799 14.323 8.201 1.00 91.62 87 GLN A N 1
ATOM 668 C CA . GLN A 1 87 ? -4.663 14.581 6.760 1.00 91.62 87 GLN A CA 1
ATOM 669 C C . GLN A 1 87 ? -3.205 14.872 6.360 1.00 91.62 87 GLN A C 1
ATOM 671 O O . GLN A 1 87 ? -2.741 14.386 5.335 1.00 91.62 87 GLN A O 1
ATOM 676 N N . SER A 1 88 ? -2.457 15.602 7.194 1.00 90.88 88 SER A N 1
ATOM 677 C CA 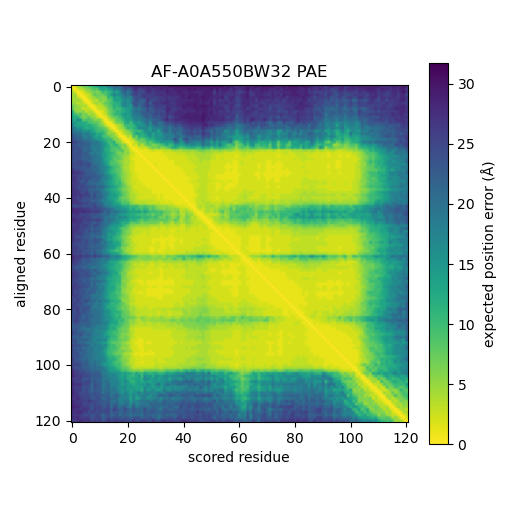. SER A 1 88 ? -1.041 15.888 6.926 1.00 90.88 88 SER A CA 1
ATOM 678 C C . SER A 1 88 ? -0.181 14.619 6.919 1.00 90.88 88 SER A C 1
ATOM 680 O O . SER A 1 88 ? 0.813 14.551 6.196 1.00 90.88 88 SER A O 1
ATOM 682 N N . GLU A 1 89 ? -0.545 13.618 7.722 1.00 90.88 89 GLU A N 1
ATOM 683 C CA . GLU A 1 89 ? 0.113 12.310 7.725 1.00 90.88 89 GLU A CA 1
ATOM 684 C C . GLU A 1 89 ? -0.205 11.540 6.438 1.00 90.88 89 GLU A C 1
ATOM 686 O O . GLU A 1 89 ? 0.703 10.985 5.821 1.00 90.88 89 GLU A O 1
ATOM 691 N N . ALA A 1 90 ? -1.458 11.593 5.970 1.00 92.69 90 ALA A N 1
ATOM 692 C CA . ALA A 1 90 ? -1.856 11.011 4.688 1.00 92.69 90 ALA A CA 1
ATOM 693 C C . ALA A 1 90 ? -1.051 11.601 3.517 1.00 92.69 90 ALA A C 1
ATOM 695 O O . ALA A 1 90 ? -0.495 10.855 2.708 1.00 92.69 90 ALA A O 1
ATOM 696 N N . ASP A 1 91 ? -0.934 12.932 3.465 1.00 92.94 91 ASP A N 1
ATOM 697 C CA . ASP A 1 91 ? -0.176 13.644 2.430 1.00 92.94 91 ASP A CA 1
ATOM 698 C C . ASP A 1 91 ? 1.320 13.284 2.474 1.00 92.94 91 ASP A C 1
ATOM 700 O O . ASP A 1 91 ? 1.963 13.135 1.429 1.00 92.94 91 ASP A O 1
ATOM 704 N N . SER A 1 92 ? 1.868 13.083 3.678 1.00 92.00 92 SER A N 1
ATOM 705 C CA . SER A 1 92 ? 3.266 12.682 3.882 1.00 92.00 92 SER A CA 1
ATOM 706 C C . SER A 1 92 ? 3.522 11.253 3.404 1.00 92.00 92 SER A C 1
ATOM 708 O O . SER A 1 92 ? 4.475 11.022 2.661 1.00 92.00 92 SER A O 1
ATOM 710 N N . ILE A 1 93 ? 2.646 10.305 3.759 1.00 94.00 93 ILE A N 1
ATOM 711 C CA . ILE A 1 93 ? 2.721 8.910 3.301 1.00 94.00 93 ILE A CA 1
ATOM 712 C C . ILE A 1 93 ? 2.611 8.851 1.777 1.00 94.00 93 ILE A C 1
ATOM 714 O O . ILE A 1 93 ? 3.438 8.216 1.122 1.00 94.00 93 ILE A O 1
ATOM 718 N N . TRP A 1 94 ? 1.617 9.525 1.194 1.00 93.88 94 TRP A N 1
ATOM 719 C CA . TRP A 1 94 ? 1.428 9.539 -0.255 1.00 93.88 94 TRP A CA 1
ATOM 720 C C . TRP A 1 94 ? 2.661 10.097 -0.976 1.00 93.88 94 TRP A C 1
ATOM 722 O O . TRP A 1 94 ? 3.163 9.478 -1.916 1.00 93.88 94 TRP A O 1
ATOM 732 N N . SER A 1 95 ? 3.203 11.213 -0.481 1.00 91.12 95 SER A N 1
ATOM 733 C CA . SER A 1 95 ? 4.409 11.834 -1.038 1.00 91.12 95 SER A CA 1
ATOM 734 C C . SER A 1 95 ? 5.642 10.934 -0.915 1.00 91.12 95 SER A C 1
ATOM 736 O O . SER A 1 95 ? 6.460 10.913 -1.834 1.00 91.12 95 SER A O 1
ATOM 738 N N . ALA A 1 96 ? 5.764 10.166 0.176 1.00 91.50 96 ALA A N 1
ATOM 739 C CA . ALA A 1 96 ? 6.844 9.199 0.383 1.00 91.50 96 ALA A CA 1
ATOM 740 C C . ALA A 1 96 ? 6.858 8.130 -0.715 1.00 91.50 96 ALA A C 1
ATOM 742 O O . ALA A 1 96 ? 7.881 7.891 -1.355 1.00 91.50 96 ALA A O 1
ATOM 743 N N . PHE A 1 97 ? 5.699 7.512 -0.961 1.00 91.88 97 PHE A N 1
ATOM 744 C CA . PHE A 1 97 ? 5.552 6.461 -1.967 1.00 91.88 97 PHE A CA 1
ATOM 745 C C . PHE A 1 97 ? 5.698 7.000 -3.394 1.00 91.88 97 PHE A C 1
ATOM 747 O O . PHE A 1 97 ? 6.358 6.364 -4.217 1.00 91.88 97 PHE A O 1
ATOM 754 N N . ALA A 1 98 ? 5.155 8.188 -3.681 1.00 90.06 98 ALA A N 1
ATOM 755 C CA . ALA A 1 98 ? 5.336 8.845 -4.973 1.00 90.06 98 ALA A CA 1
ATOM 756 C C . ALA A 1 98 ? 6.824 9.104 -5.263 1.00 90.06 98 ALA A C 1
ATOM 758 O O . ALA A 1 98 ? 7.337 8.661 -6.288 1.00 90.06 98 ALA A O 1
ATOM 759 N N . GLN A 1 99 ? 7.551 9.716 -4.320 1.00 88.12 99 GLN A N 1
ATOM 760 C CA . GLN A 1 99 ? 8.991 9.956 -4.462 1.00 88.12 99 GLN A CA 1
ATOM 761 C C . GLN A 1 99 ? 9.796 8.659 -4.567 1.00 88.12 99 GLN A C 1
ATOM 763 O O . GLN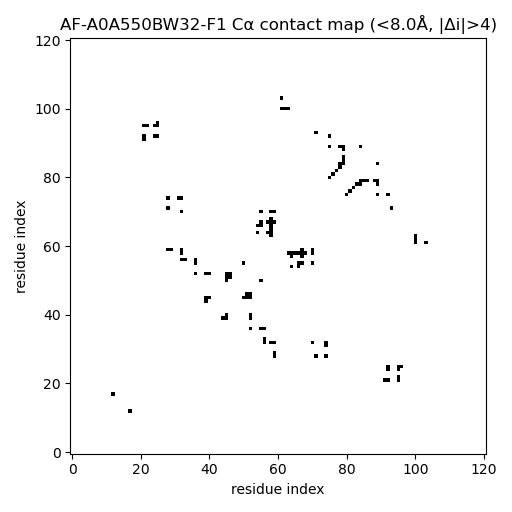 A 1 99 ? 10.739 8.588 -5.355 1.00 88.12 99 GLN A O 1
ATOM 768 N N . PHE A 1 100 ? 9.440 7.630 -3.796 1.00 86.69 100 PHE A N 1
ATOM 769 C CA . PHE A 1 100 ? 10.077 6.316 -3.865 1.00 86.69 100 PHE A CA 1
ATOM 770 C C . PHE A 1 100 ? 10.007 5.728 -5.280 1.00 86.69 100 PHE A C 1
ATOM 772 O O . PHE A 1 100 ? 11.032 5.311 -5.825 1.00 86.69 100 PHE A O 1
ATOM 779 N N . TRP A 1 101 ? 8.832 5.750 -5.911 1.00 87.50 101 TRP A N 1
ATOM 780 C CA . TRP A 1 101 ? 8.668 5.241 -7.272 1.00 87.50 101 TRP A CA 1
ATOM 781 C C . TRP A 1 101 ? 9.275 6.168 -8.337 1.00 87.50 101 TRP A C 1
ATOM 783 O O . TRP A 1 101 ? 9.930 5.678 -9.263 1.00 87.50 101 TRP A O 1
ATOM 793 N N . AS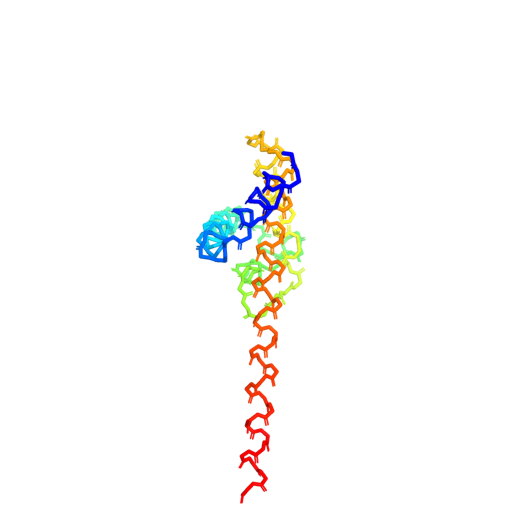P A 1 102 ? 9.152 7.489 -8.184 1.00 84.25 102 ASP A N 1
ATOM 794 C CA . ASP A 1 102 ? 9.699 8.471 -9.129 1.00 84.25 102 ASP A CA 1
ATOM 795 C C . ASP A 1 102 ? 11.231 8.425 -9.183 1.00 84.25 102 ASP A C 1
ATOM 797 O O . ASP A 1 102 ? 11.815 8.303 -10.267 1.00 84.25 102 ASP A O 1
ATOM 801 N N . ASN A 1 103 ? 11.893 8.434 -8.020 1.00 74.56 103 ASN A N 1
ATOM 802 C CA . ASN A 1 103 ? 13.354 8.371 -7.917 1.00 74.56 103 ASN A CA 1
ATOM 803 C C . ASN A 1 103 ? 13.914 7.063 -8.498 1.00 74.56 103 ASN A C 1
ATOM 805 O O . ASN A 1 103 ? 15.035 7.030 -9.017 1.00 74.56 103 ASN A O 1
ATOM 809 N N . MET A 1 104 ? 13.137 5.979 -8.459 1.00 69.69 104 MET A N 1
ATOM 810 C CA . MET A 1 104 ? 13.535 4.708 -9.059 1.00 69.69 104 MET A CA 1
ATOM 811 C C . MET A 1 104 ? 13.294 4.653 -10.569 1.00 69.69 104 MET A C 1
ATOM 813 O O . MET A 1 104 ? 14.117 4.066 -11.275 1.00 69.69 104 MET A O 1
ATOM 817 N N . SER A 1 105 ? 12.258 5.321 -11.091 1.00 58.81 105 SER A N 1
ATOM 818 C CA . SER A 1 105 ? 12.070 5.481 -12.541 1.00 58.81 105 SER A CA 1
ATOM 819 C C . SER A 1 105 ? 13.238 6.249 -13.175 1.00 58.81 105 SER A C 1
ATOM 821 O O . SER A 1 105 ? 13.790 5.822 -14.192 1.00 58.81 105 SER A O 1
ATOM 823 N N . ALA A 1 106 ? 13.699 7.316 -12.511 1.00 58.72 106 ALA A N 1
ATOM 824 C CA . ALA A 1 106 ? 14.831 8.120 -12.954 1.00 58.72 106 ALA A CA 1
ATOM 825 C C . ALA A 1 106 ? 16.133 7.302 -12.972 1.00 58.72 106 ALA A C 1
ATOM 827 O O . ALA A 1 106 ? 16.910 7.377 -13.928 1.00 58.72 106 ALA A O 1
ATOM 828 N N . LYS A 1 107 ? 16.344 6.452 -11.957 1.00 56.97 107 LYS A N 1
ATOM 829 C CA . LYS A 1 107 ? 17.504 5.552 -11.888 1.00 56.97 107 LYS A CA 1
ATOM 830 C C . LYS A 1 107 ? 17.483 4.487 -12.992 1.00 56.97 107 LYS A C 1
ATOM 832 O O . LYS A 1 107 ? 18.520 4.240 -13.604 1.00 56.97 107 LYS A O 1
ATOM 837 N N . LEU A 1 108 ? 16.325 3.888 -13.283 1.00 57.31 108 LEU A N 1
ATOM 838 C CA . LEU A 1 108 ? 16.176 2.896 -14.358 1.00 57.31 108 LEU A CA 1
ATOM 839 C C . LEU A 1 108 ? 16.403 3.504 -15.750 1.00 57.31 108 LEU A C 1
ATOM 841 O O . LEU A 1 108 ? 17.025 2.868 -16.601 1.00 57.31 108 LEU A O 1
ATOM 845 N N . LEU A 1 109 ? 15.939 4.736 -15.981 1.00 59.56 109 LEU A N 1
ATOM 846 C CA . LEU A 1 109 ? 16.188 5.458 -17.231 1.00 59.56 109 LEU A CA 1
ATOM 847 C C . LEU A 1 109 ? 17.674 5.787 -17.414 1.00 59.56 109 LEU A C 1
ATOM 849 O O . LEU A 1 109 ? 18.194 5.629 -18.516 1.00 59.56 109 LEU A O 1
ATOM 853 N N . HIS A 1 110 ? 18.374 6.179 -16.345 1.00 57.41 110 HIS A N 1
ATOM 854 C CA . HIS A 1 110 ? 19.807 6.466 -16.413 1.00 57.41 110 HIS A CA 1
ATOM 855 C C . HIS A 1 110 ? 20.637 5.221 -16.765 1.00 57.41 110 HIS A C 1
ATOM 857 O O . HIS A 1 110 ? 21.466 5.287 -17.667 1.00 57.41 110 HIS A O 1
ATOM 863 N N . VAL A 1 111 ? 20.372 4.074 -16.124 1.00 60.84 111 VAL A N 1
ATOM 864 C CA . VAL A 1 111 ? 21.085 2.812 -16.412 1.00 60.84 111 VAL A CA 1
ATOM 865 C C . VAL A 1 111 ? 20.875 2.372 -17.860 1.00 60.84 111 VAL A C 1
ATOM 867 O O . VAL A 1 111 ? 21.846 2.068 -18.548 1.00 60.84 111 VAL A O 1
ATOM 870 N N . LYS A 1 112 ? 19.631 2.411 -18.358 1.00 61.53 112 LYS A N 1
ATOM 871 C CA . LYS A 1 112 ? 19.333 2.019 -19.743 1.00 61.53 112 LYS A CA 1
ATOM 872 C C . LYS A 1 112 ? 20.054 2.890 -20.765 1.00 61.53 112 LYS A C 1
ATOM 874 O O . LYS A 1 112 ? 20.525 2.366 -21.767 1.00 61.53 112 LYS A O 1
ATOM 879 N N . ILE A 1 113 ? 20.160 4.199 -20.533 1.00 61.69 113 ILE A N 1
ATOM 880 C CA . ILE A 1 113 ? 20.891 5.093 -21.441 1.00 61.69 113 ILE A CA 1
ATOM 881 C C . ILE A 1 113 ? 22.379 4.721 -21.478 1.00 61.69 113 ILE A C 1
ATOM 883 O O . ILE A 1 113 ? 22.944 4.628 -22.566 1.00 61.69 113 ILE A O 1
ATOM 887 N N . THR A 1 114 ? 22.991 4.453 -20.323 1.00 59.88 114 THR A N 1
ATOM 888 C CA . THR A 1 114 ? 24.413 4.092 -20.233 1.00 59.88 114 THR A CA 1
ATOM 889 C C . THR A 1 114 ? 24.714 2.745 -20.893 1.00 59.88 114 THR A C 1
ATOM 891 O O . THR A 1 114 ? 25.609 2.676 -21.726 1.00 59.88 114 THR A O 1
ATOM 894 N N . GLU A 1 115 ? 23.917 1.703 -20.628 1.00 57.81 115 GLU A N 1
ATOM 895 C CA . GLU A 1 115 ? 24.076 0.390 -21.282 1.00 57.81 115 GLU A CA 1
ATOM 896 C C . GLU A 1 115 ? 23.912 0.478 -22.804 1.00 57.81 115 GLU A C 1
ATOM 898 O O . GLU A 1 115 ? 24.604 -0.204 -23.559 1.00 57.81 115 GLU A O 1
ATOM 903 N N . THR A 1 116 ? 23.008 1.343 -23.268 1.00 61.41 116 THR A N 1
ATOM 904 C CA . THR A 1 116 ? 22.819 1.568 -24.702 1.00 61.41 116 THR A CA 1
ATOM 905 C C . THR A 1 116 ? 24.033 2.276 -25.303 1.00 61.41 116 THR A C 1
ATOM 907 O O . THR A 1 116 ? 24.448 1.924 -26.398 1.00 61.41 116 THR A O 1
ATOM 910 N N . TYR A 1 117 ? 24.624 3.247 -24.602 1.00 60.47 117 TYR A N 1
ATOM 911 C CA . TYR A 1 117 ? 25.794 3.988 -25.080 1.00 60.47 117 TYR A CA 1
ATOM 912 C C . TYR A 1 117 ? 27.058 3.115 -25.139 1.00 60.47 117 TYR A C 1
ATOM 914 O O . TYR A 1 117 ? 27.791 3.181 -26.124 1.00 60.47 117 TYR A O 1
ATOM 922 N N . ASP A 1 118 ? 27.261 2.247 -24.145 1.00 60.25 118 ASP A N 1
ATOM 923 C CA . ASP A 1 118 ? 28.379 1.295 -24.107 1.00 60.25 118 ASP A CA 1
ATOM 924 C C . ASP A 1 118 ? 28.254 0.196 -25.179 1.00 60.25 118 ASP A C 1
ATOM 926 O O . ASP A 1 118 ? 29.260 -0.315 -25.656 1.00 60.25 118 ASP A O 1
ATOM 930 N N . ALA A 1 119 ? 27.034 -0.138 -25.617 1.00 57.00 119 ALA A N 1
ATOM 931 C CA . ALA A 1 119 ? 26.800 -1.083 -26.714 1.00 57.00 119 ALA A CA 1
ATOM 932 C C . ALA A 1 119 ? 27.089 -0.506 -28.119 1.00 57.00 119 ALA A C 1
ATOM 934 O O . ALA A 1 119 ? 27.089 -1.258 -29.096 1.00 57.00 119 ALA A O 1
ATOM 935 N N . TYR A 1 120 ? 27.315 0.809 -28.235 1.00 55.75 120 TYR A N 1
ATOM 936 C CA . TYR A 1 120 ? 27.660 1.499 -29.488 1.00 55.75 120 TYR A CA 1
ATOM 937 C C . TYR A 1 120 ? 29.122 2.000 -29.538 1.00 55.75 120 TYR A C 1
ATOM 939 O O . TYR A 1 120 ? 29.482 2.686 -30.500 1.00 55.75 120 TYR A O 1
ATOM 947 N N . GLN A 1 121 ? 29.949 1.679 -28.535 1.00 50.50 121 GLN A N 1
ATOM 948 C CA . GLN A 1 121 ? 31.410 1.886 -28.526 1.00 50.50 121 GLN A CA 1
ATOM 949 C C . GLN A 1 121 ? 32.135 0.598 -28.935 1.00 50.50 121 GLN A C 1
ATOM 951 O O . GLN A 1 121 ? 33.148 0.712 -29.661 1.00 50.50 121 GLN A O 1
#

pLDDT: mean 78.77, std 18.86, range [42.31, 96.94]

Nearest PDB structures (foldseek):
  1fio-assembly1_A  TM=3.678E-01  e=4.464E+00  Saccharomyces cerevisiae

Mean predicted aligned error: 11.08 Å

Foldseek 3Di:
DVVVVVVVVVVVPDVVVLVVVLVVLLVVLLVQLVVVLVVCVVVVCACVVPDHSVLSNCCLPPPHDPCVVVSLVVSLCCVCPVVVNDPVVNVSSVVSSVCVNVVVVVVVVVVVVVVVVVVVD

Solvent-accessible surface area (backbone atoms only — not comparable to full-atom values): 6800 Å² total; per-residue (Å²): 108,76,67,57,57,50,50,57,53,50,68,74,61,43,67,73,59,50,55,52,56,34,51,51,49,52,51,51,47,49,52,51,46,53,52,51,41,52,48,42,60,73,71,65,45,64,51,74,80,73,46,53,52,73,63,46,66,40,19,86,44,88,69,75,46,97,40,21,66,60,52,50,52,52,48,45,43,48,47,34,63,73,65,68,39,50,72,71,54,45,55,49,48,52,51,32,54,50,50,56,53,50,60,46,52,54,52,54,54,51,51,53,52,51,58,54,55,63,74,74,111

Secondary structure (DSSP, 8-state):
-HHHHHHHHHHTT-HHHHHHHHHHHHHHHHHHHHHHHHHHHHHT-TTTTS--HHHHHTTTSSS--TTHHHHHHHHHIIIIIIS---HHHHHHHHHHHHHHHHHHHHHHHHHHHHHHHHTT-

Organism: NCBI:txid97359